Protein AF-A0A426TQI5-F1 (afdb_monomer_lite)

Secondary structure (DSSP, 8-state):
-EEEEETT-SSS-THHHHHHHHHHGGG-EEEEES-S-HHHH--HHHHHHHHHHHHHH--

Sequence (59 aa):
LLVVHGDRDGYFPLDHPRMLAEAAGDHGELWIEPMGHAEHAVGDELLDRIGDWAVTAGG

Foldseek 3Di:
DEDEEECAAPVDHPVVSVVVQVVCPPLYDYHYDPFYDCVPTDDPVNVVVVVVCCVPSVD

Radius of gyration: 11.63 Å; chains: 1; bounding box: 27×22×29 Å

pLDDT: mean 91.26, std 7.13, range [53.78, 96.88]

Structur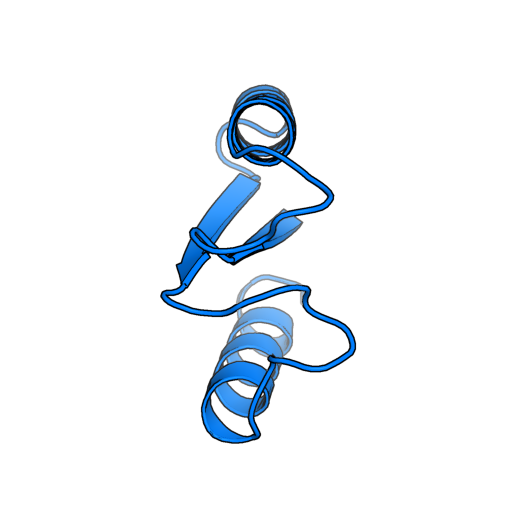e (mmCIF, N/CA/C/O backbone):
data_AF-A0A426TQI5-F1
#
_entry.id   AF-A0A426TQI5-F1
#
loop_
_atom_site.group_PDB
_atom_site.id
_atom_site.type_symbol
_atom_site.label_atom_id
_atom_site.label_alt_id
_atom_site.label_comp_id
_atom_site.label_asym_id
_atom_site.label_entity_id
_atom_site.label_seq_id
_atom_site.pdbx_PDB_ins_code
_atom_site.Cartn_x
_atom_site.Cartn_y
_atom_site.Cartn_z
_atom_site.occupancy
_atom_site.B_iso_or_equiv
_atom_site.auth_seq_id
_atom_site.auth_comp_id
_atom_site.auth_asym_id
_atom_site.auth_atom_id
_atom_site.pdbx_PDB_model_num
ATOM 1 N N . LEU A 1 1 ? -4.784 3.288 6.139 1.00 91.50 1 LEU A N 1
ATOM 2 C CA . LEU A 1 1 ? -4.149 3.683 4.861 1.00 91.50 1 LEU A CA 1
ATOM 3 C C . LEU A 1 1 ? -3.216 2.563 4.450 1.00 91.50 1 LEU A C 1
ATOM 5 O O . LEU A 1 1 ? -2.329 2.248 5.227 1.00 91.50 1 LEU A O 1
ATOM 9 N N . LEU A 1 2 ? -3.407 1.990 3.265 1.00 95.38 2 LEU A N 1
ATOM 10 C CA . LEU A 1 2 ? -2.473 1.019 2.703 1.00 95.38 2 LEU A CA 1
ATOM 11 C C . LEU A 1 2 ? -1.595 1.697 1.651 1.00 95.38 2 LEU A C 1
ATOM 13 O O . LEU A 1 2 ? -2.108 2.371 0.757 1.00 95.38 2 LEU A O 1
ATOM 17 N N . VAL A 1 3 ? -0.286 1.488 1.753 1.00 95.12 3 VAL A N 1
ATOM 18 C CA . VAL A 1 3 ? 0.703 1.829 0.730 1.00 95.12 3 VAL A CA 1
ATOM 19 C C . VAL A 1 3 ? 1.297 0.520 0.218 1.00 95.12 3 VAL A C 1
ATOM 21 O O . VAL A 1 3 ? 1.890 -0.231 0.985 1.00 95.12 3 VAL A O 1
ATOM 24 N N . VAL A 1 4 ? 1.149 0.237 -1.076 1.00 96.12 4 VAL A N 1
ATOM 25 C CA . VAL A 1 4 ? 1.760 -0.934 -1.726 1.00 96.12 4 VAL A CA 1
ATOM 26 C C . VAL A 1 4 ? 2.792 -0.434 -2.724 1.00 96.12 4 VAL A C 1
ATOM 28 O O . VAL A 1 4 ? 2.450 0.350 -3.609 1.00 96.12 4 VAL A O 1
ATOM 31 N N . HIS A 1 5 ? 4.048 -0.858 -2.583 1.00 96.88 5 HIS A N 1
ATOM 32 C CA . HIS A 1 5 ? 5.150 -0.362 -3.411 1.00 96.88 5 HIS A CA 1
ATOM 33 C C . HIS A 1 5 ? 6.056 -1.484 -3.914 1.00 96.88 5 HIS A C 1
ATOM 35 O O . HIS A 1 5 ? 6.344 -2.436 -3.191 1.00 96.88 5 HIS A O 1
ATOM 41 N N . GLY A 1 6 ? 6.530 -1.354 -5.153 1.00 95.25 6 GLY A N 1
ATOM 42 C CA . GLY A 1 6 ? 7.462 -2.296 -5.768 1.00 95.25 6 GLY A CA 1
ATOM 43 C C . GLY A 1 6 ? 8.921 -1.974 -5.445 1.00 95.25 6 GLY A C 1
ATOM 44 O O . GLY A 1 6 ? 9.372 -0.854 -5.680 1.00 95.25 6 GLY A O 1
ATOM 45 N N . ASP A 1 7 ? 9.703 -2.936 -4.955 1.00 93.75 7 ASP A N 1
ATOM 46 C CA . ASP A 1 7 ? 11.138 -2.726 -4.682 1.00 93.75 7 ASP A CA 1
ATOM 47 C C . ASP A 1 7 ? 12.007 -2.599 -5.948 1.00 93.75 7 ASP A C 1
ATOM 49 O O . ASP A 1 7 ? 13.162 -2.174 -5.871 1.00 93.75 7 ASP A O 1
ATOM 53 N N . ARG A 1 8 ? 11.439 -2.927 -7.116 1.00 92.62 8 ARG A N 1
ATOM 54 C CA . ARG A 1 8 ? 12.059 -2.792 -8.443 1.00 92.62 8 ARG A CA 1
ATOM 55 C C . ARG A 1 8 ? 11.472 -1.630 -9.239 1.00 92.62 8 ARG A C 1
ATOM 57 O O . ARG A 1 8 ? 11.676 -1.560 -10.452 1.00 92.62 8 ARG A O 1
ATOM 6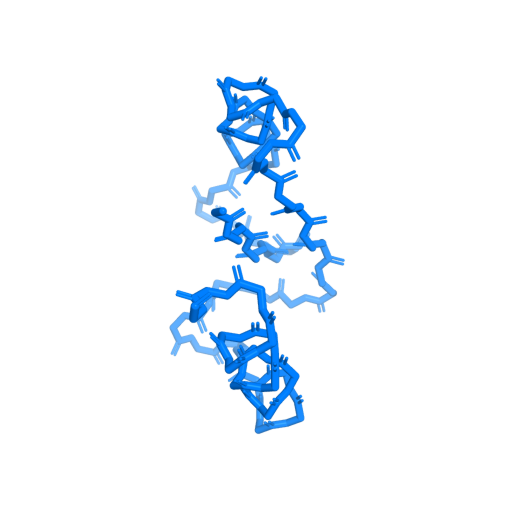4 N N . ASP A 1 9 ? 10.721 -0.739 -8.596 1.00 88.75 9 ASP A N 1
ATOM 65 C CA . ASP A 1 9 ? 10.238 0.473 -9.245 1.00 88.75 9 ASP A CA 1
ATOM 66 C C . ASP A 1 9 ? 11.422 1.403 -9.572 1.00 88.75 9 ASP A C 1
ATOM 68 O O . ASP A 1 9 ? 12.069 1.970 -8.692 1.00 88.75 9 ASP A O 1
ATOM 72 N N . GLY A 1 10 ? 11.722 1.537 -10.867 1.00 84.38 10 GLY A N 1
ATOM 73 C CA . GLY A 1 10 ? 12.787 2.408 -11.367 1.00 84.38 10 GLY A CA 1
ATOM 74 C C . GLY A 1 10 ? 12.411 3.891 -11.423 1.00 84.38 10 GLY A C 1
ATOM 75 O O . GLY A 1 10 ? 13.291 4.723 -11.637 1.00 84.38 10 GLY A O 1
ATOM 76 N N . TYR A 1 11 ? 11.131 4.228 -11.249 1.00 86.4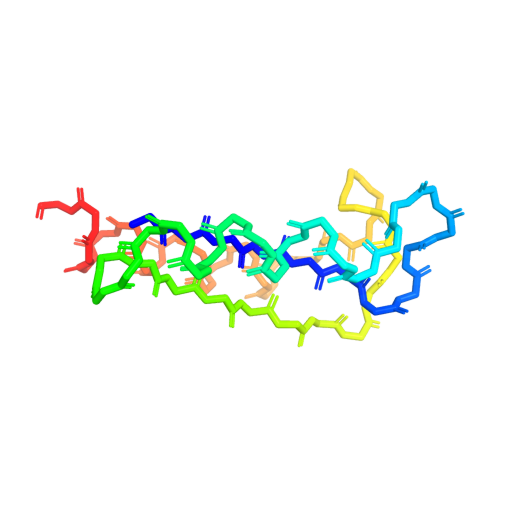4 11 TYR A N 1
ATOM 77 C CA . TYR A 1 11 ? 10.631 5.602 -11.255 1.00 86.44 11 TYR A CA 1
ATOM 78 C C . TYR A 1 11 ? 10.591 6.194 -9.848 1.00 86.44 11 TYR A C 1
ATOM 80 O O . TYR A 1 11 ? 10.971 7.352 -9.664 1.00 86.44 11 TYR A O 1
ATOM 88 N N . PHE A 1 12 ? 10.164 5.407 -8.856 1.00 86.69 12 PHE A N 1
ATOM 89 C CA . PHE A 1 12 ? 9.983 5.877 -7.484 1.00 86.69 12 PHE A CA 1
ATOM 90 C C . PHE A 1 12 ? 10.774 5.032 -6.473 1.00 86.69 12 PHE A C 1
ATOM 92 O O . PHE A 1 12 ? 10.415 3.880 -6.220 1.00 86.69 12 PHE A O 1
ATOM 99 N N . PRO A 1 13 ? 11.824 5.596 -5.842 1.00 87.56 13 PRO A N 1
ATOM 100 C CA . PRO A 1 13 ? 12.599 4.891 -4.828 1.00 87.56 13 PRO A CA 1
ATOM 101 C C . PRO A 1 13 ? 11.802 4.685 -3.533 1.00 87.56 13 PRO A C 1
ATOM 103 O O . PRO A 1 13 ? 10.863 5.420 -3.223 1.00 87.56 13 PRO A O 1
ATOM 106 N N . LEU A 1 14 ? 12.240 3.711 -2.730 1.00 92.75 14 LEU A N 1
ATOM 107 C CA . LEU A 1 14 ? 11.557 3.266 -1.508 1.00 92.75 14 LEU A CA 1
ATOM 108 C C . LEU A 1 14 ? 11.515 4.290 -0.362 1.00 92.75 14 LEU A C 1
ATOM 110 O O . LEU A 1 14 ? 10.828 4.056 0.631 1.00 92.75 14 LEU A O 1
ATOM 114 N N . ASP A 1 15 ? 12.229 5.409 -0.461 1.00 93.25 15 ASP A N 1
ATOM 115 C CA . ASP A 1 15 ? 12.194 6.447 0.575 1.00 93.25 15 ASP A CA 1
ATOM 116 C C . ASP A 1 15 ? 10.810 7.099 0.659 1.00 93.25 15 ASP A C 1
ATOM 118 O O . ASP A 1 15 ? 10.273 7.294 1.747 1.00 93.25 15 ASP A O 1
ATOM 122 N N . HIS A 1 16 ? 10.183 7.352 -0.492 1.00 90.06 16 HIS A N 1
ATOM 123 C CA . HIS A 1 16 ? 8.865 7.976 -0.557 1.00 90.06 16 HIS A CA 1
ATOM 124 C C . HIS A 1 16 ? 7.758 7.144 0.124 1.00 90.06 16 HIS A C 1
ATOM 126 O O . HIS A 1 16 ? 7.087 7.675 1.012 1.00 90.06 16 HIS A O 1
ATOM 132 N N . PRO A 1 17 ? 7.540 5.855 -0.218 1.00 92.50 17 PRO A N 1
ATOM 133 C CA . PRO A 1 17 ? 6.493 5.060 0.425 1.00 92.50 17 PRO A CA 1
ATOM 134 C C . PRO A 1 17 ? 6.752 4.849 1.924 1.00 92.50 17 PRO A C 1
ATOM 136 O O . PRO A 1 17 ? 5.800 4.798 2.702 1.00 92.50 17 PRO A O 1
ATOM 139 N N . ARG A 1 18 ? 8.021 4.793 2.357 1.00 94.38 18 ARG A N 1
ATOM 140 C CA . ARG A 1 18 ? 8.372 4.719 3.784 1.00 94.38 18 ARG A CA 1
ATOM 141 C C . ARG A 1 18 ? 8.000 5.988 4.535 1.00 94.38 18 ARG A C 1
ATOM 143 O O . ARG A 1 18 ? 7.395 5.886 5.596 1.00 94.38 18 ARG A O 1
ATOM 150 N N . MET A 1 19 ? 8.295 7.160 3.970 1.00 94.31 19 MET A N 1
ATOM 151 C CA . MET A 1 19 ? 7.894 8.437 4.566 1.00 94.31 19 MET A CA 1
ATOM 152 C C . MET A 1 19 ? 6.373 8.546 4.727 1.00 94.31 19 MET A C 1
ATOM 154 O O . MET A 1 19 ? 5.900 9.032 5.751 1.00 94.31 19 MET A O 1
ATOM 158 N N . LEU A 1 20 ? 5.595 8.087 3.739 1.00 93.38 20 LEU A N 1
ATOM 159 C CA . LEU A 1 20 ? 4.131 8.093 3.826 1.00 93.38 20 LEU A CA 1
ATOM 160 C C . LEU A 1 20 ? 3.613 7.161 4.926 1.00 93.38 20 LEU A C 1
ATOM 162 O O . LEU A 1 20 ? 2.717 7.544 5.678 1.00 93.38 20 LEU A O 1
ATOM 166 N N . ALA A 1 21 ? 4.180 5.959 5.030 1.00 94.31 21 ALA A N 1
ATOM 167 C CA . ALA A 1 21 ? 3.813 5.002 6.067 1.00 94.31 21 ALA A CA 1
ATOM 168 C C . ALA A 1 21 ? 4.156 5.527 7.469 1.00 94.31 21 ALA A C 1
ATOM 170 O O . ALA A 1 21 ? 3.323 5.459 8.368 1.00 94.31 21 ALA A O 1
ATOM 171 N N . GLU A 1 22 ? 5.339 6.125 7.637 1.00 94.12 22 GLU A N 1
ATOM 172 C CA . GLU A 1 22 ? 5.749 6.754 8.895 1.00 94.12 22 GLU A CA 1
ATOM 173 C C . GLU A 1 22 ? 4.809 7.904 9.282 1.00 94.12 22 GLU A C 1
ATOM 175 O O . GLU A 1 22 ? 4.347 7.972 10.421 1.00 94.12 22 GLU A O 1
ATOM 180 N N . ALA A 1 23 ? 4.457 8.772 8.329 1.00 95.38 23 ALA A N 1
ATOM 181 C CA . ALA A 1 23 ? 3.537 9.883 8.567 1.00 95.38 23 ALA A CA 1
ATOM 182 C C . ALA A 1 23 ? 2.114 9.425 8.937 1.00 95.38 23 ALA A C 1
ATOM 184 O O . ALA A 1 23 ? 1.401 10.143 9.640 1.00 95.38 23 ALA A O 1
ATOM 185 N N . ALA A 1 24 ? 1.694 8.245 8.476 1.00 93.69 24 ALA A N 1
ATOM 186 C CA . ALA A 1 24 ? 0.398 7.658 8.801 1.00 93.69 24 ALA A CA 1
ATOM 187 C C . ALA A 1 24 ? 0.356 6.984 10.188 1.00 93.69 24 ALA A C 1
ATOM 189 O O . ALA A 1 24 ? -0.739 6.709 10.689 1.00 93.69 24 ALA A O 1
ATOM 190 N N . GLY A 1 25 ? 1.511 6.749 10.823 1.00 92.62 25 GLY A N 1
ATOM 191 C CA . GLY A 1 25 ? 1.612 6.113 12.139 1.00 92.62 25 GLY A CA 1
ATOM 192 C C . GLY A 1 25 ? 0.915 4.749 12.186 1.00 92.62 25 GLY A C 1
ATOM 193 O O . GLY A 1 25 ? 0.919 4.009 11.207 1.00 92.62 25 GLY A O 1
ATOM 194 N N . ASP A 1 26 ? 0.243 4.446 13.300 1.00 91.12 26 ASP A N 1
ATOM 195 C CA . ASP A 1 26 ? -0.475 3.173 13.511 1.00 91.12 26 ASP A CA 1
ATOM 196 C C . ASP A 1 26 ? -1.658 2.953 12.547 1.00 91.12 26 ASP A C 1
ATOM 198 O O . ASP A 1 26 ? -2.242 1.872 12.496 1.00 91.12 26 ASP A O 1
ATOM 202 N N . HIS A 1 27 ? -2.035 3.977 11.778 1.00 89.31 27 HIS A N 1
ATOM 203 C CA . HIS A 1 27 ? -3.085 3.892 10.764 1.00 89.31 27 HIS A CA 1
ATOM 204 C C . HIS A 1 27 ? -2.533 3.584 9.365 1.00 89.31 27 HIS A C 1
ATOM 206 O O . HIS A 1 27 ? -3.316 3.468 8.415 1.00 89.31 27 HIS A O 1
ATOM 212 N N . GLY A 1 28 ? -1.209 3.505 9.216 1.00 91.75 28 GLY A N 1
ATOM 213 C CA . GLY A 1 28 ? -0.511 3.203 7.974 1.00 91.75 28 GLY A CA 1
ATOM 214 C C . GLY A 1 28 ? -0.016 1.764 7.922 1.00 91.75 28 GLY A C 1
ATOM 215 O O . GLY A 1 28 ? 0.639 1.288 8.842 1.00 91.75 28 GLY A O 1
ATOM 216 N N . GLU A 1 29 ? -0.267 1.094 6.806 1.00 95.25 29 GLU A N 1
ATOM 217 C CA . GLU A 1 29 ? 0.313 -0.205 6.490 1.00 95.25 29 GLU A CA 1
ATOM 218 C C . GLU A 1 29 ? 1.117 -0.094 5.193 1.00 95.25 29 GLU A C 1
ATOM 220 O O . GLU A 1 29 ? 0.661 0.519 4.226 1.00 95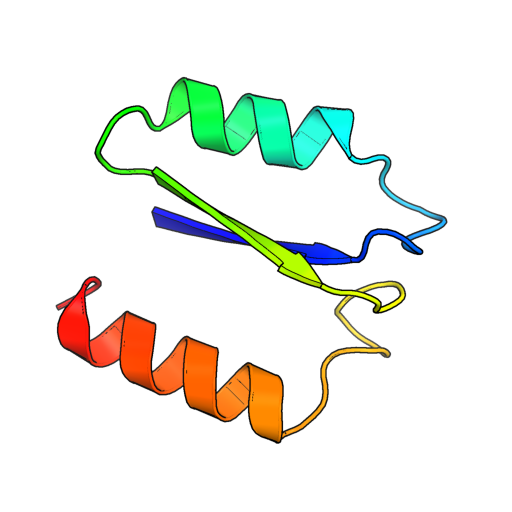.25 29 GLU A O 1
ATOM 225 N N . LEU A 1 30 ? 2.328 -0.658 5.183 1.00 96.25 30 LEU A N 1
ATOM 226 C CA . LEU A 1 30 ? 3.235 -0.628 4.038 1.00 96.25 30 LEU A CA 1
ATOM 227 C C . LEU A 1 30 ? 3.573 -2.045 3.587 1.00 96.25 30 LEU A C 1
ATOM 229 O O . LEU A 1 30 ? 4.211 -2.799 4.323 1.00 96.25 30 LEU A O 1
ATOM 233 N N . TRP A 1 31 ? 3.208 -2.373 2.352 1.00 96.75 31 TRP A N 1
ATOM 234 C CA . TRP A 1 31 ? 3.612 -3.604 1.682 1.00 96.75 31 TRP A CA 1
ATOM 235 C C . TRP A 1 31 ? 4.702 -3.299 0.660 1.00 96.75 31 TRP A C 1
ATOM 237 O O . TRP A 1 31 ? 4.535 -2.427 -0.195 1.00 96.75 31 TRP A O 1
ATOM 247 N N . ILE A 1 32 ? 5.814 -4.030 0.746 1.00 95.88 32 ILE A N 1
ATOM 248 C CA . ILE A 1 32 ? 6.890 -3.988 -0.246 1.00 95.88 32 ILE A CA 1
ATOM 249 C C . ILE A 1 32 ? 6.870 -5.297 -1.025 1.00 95.88 32 ILE A C 1
ATOM 251 O O . ILE A 1 32 ? 7.109 -6.361 -0.456 1.00 95.88 32 ILE A O 1
ATOM 255 N N . GLU A 1 33 ? 6.598 -5.208 -2.320 1.00 95.56 33 GLU A N 1
ATOM 256 C CA . GLU A 1 33 ? 6.420 -6.362 -3.199 1.00 95.56 33 GLU A CA 1
ATOM 257 C C . GLU A 1 33 ? 7.560 -6.430 -4.232 1.00 95.56 33 GLU A C 1
ATOM 259 O O . GLU A 1 33 ? 8.064 -5.386 -4.661 1.00 95.56 33 GLU A O 1
ATOM 264 N N . PRO A 1 34 ? 7.974 -7.633 -4.678 1.00 92.69 34 PRO A N 1
ATOM 265 C CA . PRO A 1 34 ? 9.055 -7.824 -5.649 1.00 92.69 34 PRO A CA 1
ATOM 266 C C . PRO A 1 34 ? 8.632 -7.484 -7.094 1.00 92.69 34 PRO A C 1
ATOM 268 O O . PRO A 1 34 ? 8.891 -8.246 -8.034 1.00 92.69 34 PRO A O 1
ATOM 271 N N . MET A 1 35 ? 7.962 -6.347 -7.280 1.00 93.00 35 MET A N 1
ATOM 272 C CA . MET A 1 35 ? 7.347 -5.889 -8.526 1.00 93.00 35 MET A CA 1
ATOM 273 C C . MET A 1 35 ? 7.976 -4.583 -9.035 1.00 93.00 35 MET A C 1
ATOM 275 O O . MET A 1 35 ? 8.615 -3.847 -8.284 1.00 93.00 35 MET A O 1
ATOM 279 N N . GLY A 1 36 ? 7.813 -4.320 -10.335 1.00 90.00 36 GLY A N 1
ATOM 280 C CA . GLY A 1 36 ? 8.151 -3.035 -10.954 1.00 90.00 36 GLY A CA 1
ATOM 281 C C . GLY A 1 36 ? 7.092 -1.964 -10.673 1.00 90.00 36 GLY A C 1
ATOM 282 O O . GLY A 1 36 ? 6.360 -2.044 -9.691 1.00 90.00 36 GLY A O 1
ATOM 283 N N . HIS A 1 37 ? 6.981 -0.969 -11.553 1.00 90.88 37 HIS A N 1
ATOM 284 C CA . HIS A 1 37 ? 5.987 0.092 -11.388 1.00 90.88 37 HIS A CA 1
ATOM 285 C C . HIS A 1 37 ? 4.553 -0.458 -11.407 1.00 90.88 37 HIS A C 1
ATOM 287 O O . HIS A 1 37 ? 4.205 -1.262 -12.278 1.00 90.88 37 HIS A O 1
ATOM 293 N N . ALA A 1 38 ? 3.733 -0.004 -10.456 1.00 85.12 38 ALA A N 1
ATOM 294 C CA . ALA A 1 38 ? 2.451 -0.621 -10.122 1.00 85.12 38 ALA A CA 1
ATOM 295 C C . ALA A 1 38 ? 1.525 -0.811 -11.335 1.00 85.12 38 ALA A C 1
ATOM 297 O O . ALA A 1 38 ? 1.004 -1.905 -11.538 1.00 85.12 38 ALA A O 1
ATOM 298 N N . GLU A 1 39 ? 1.399 0.215 -12.182 1.00 81.75 39 GLU A N 1
ATOM 299 C CA . GLU A 1 39 ? 0.513 0.232 -13.359 1.00 81.75 39 GLU A CA 1
ATOM 300 C C . GLU A 1 39 ? 0.738 -0.937 -14.332 1.00 81.75 39 GLU A C 1
ATOM 302 O O . GLU A 1 39 ? -0.177 -1.325 -15.054 1.00 81.75 39 GLU A O 1
ATOM 307 N N . HIS A 1 40 ? 1.945 -1.507 -14.358 1.00 81.94 40 HIS A N 1
ATOM 308 C CA . HIS A 1 40 ? 2.314 -2.588 -15.274 1.00 81.94 4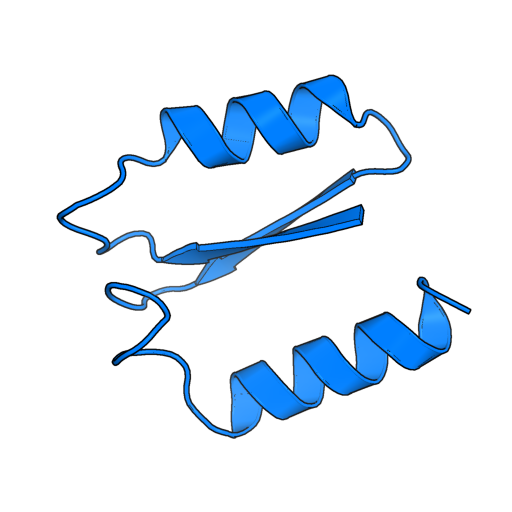0 HIS A CA 1
ATOM 309 C C . HIS A 1 40 ? 2.723 -3.886 -14.574 1.00 81.94 40 HIS A C 1
ATOM 311 O O . HIS A 1 40 ? 2.877 -4.906 -15.245 1.00 81.94 40 HIS A O 1
ATOM 317 N N . ALA A 1 41 ? 2.963 -3.852 -13.262 1.00 85.44 41 ALA A N 1
ATOM 318 C CA . ALA A 1 41 ? 3.585 -4.961 -12.541 1.00 85.44 41 ALA A CA 1
ATOM 319 C C . ALA A 1 41 ? 2.688 -5.604 -11.477 1.00 85.44 41 ALA A C 1
ATOM 321 O O . ALA A 1 41 ? 3.021 -6.682 -10.986 1.00 85.44 41 ALA A O 1
ATOM 322 N N . VAL A 1 42 ? 1.570 -4.968 -11.122 1.00 92.06 42 VAL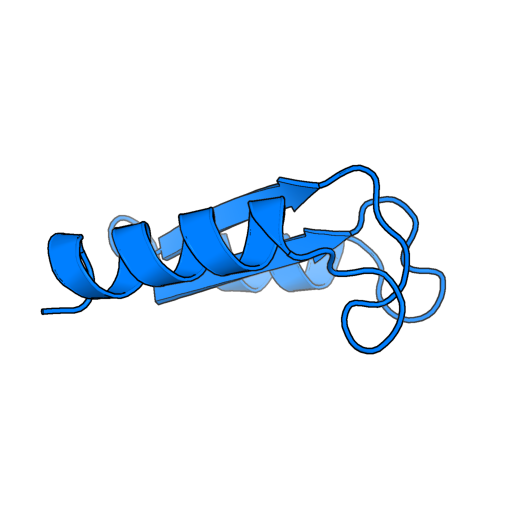 A N 1
ATOM 323 C CA . VAL A 1 42 ? 0.596 -5.541 -10.189 1.00 92.06 42 VAL A CA 1
ATOM 324 C C . VAL A 1 42 ? -0.174 -6.662 -10.893 1.00 92.06 42 VAL A C 1
ATOM 326 O O . VAL A 1 42 ? -0.848 -6.428 -11.893 1.00 92.06 42 VAL A O 1
ATOM 329 N N . GLY A 1 43 ? -0.049 -7.885 -10.377 1.00 91.56 43 GLY A N 1
ATOM 330 C CA . GLY A 1 43 ? -0.791 -9.056 -10.850 1.00 91.56 43 GLY A CA 1
ATOM 331 C C . GLY A 1 43 ? -2.051 -9.340 -10.029 1.00 91.56 43 GLY A C 1
ATOM 332 O O . GLY A 1 43 ? -2.220 -8.801 -8.934 1.00 91.56 43 GLY A O 1
ATOM 333 N N . ASP A 1 44 ? -2.896 -10.234 -10.543 1.00 94.19 44 ASP A N 1
ATOM 334 C CA . ASP A 1 44 ? -4.216 -10.556 -9.978 1.00 94.19 44 ASP A CA 1
ATOM 335 C C . ASP A 1 44 ? -4.161 -10.979 -8.498 1.00 94.19 44 ASP A C 1
ATOM 337 O O . ASP A 1 44 ? -4.928 -10.475 -7.688 1.00 94.19 44 ASP A O 1
ATOM 341 N N . GLU A 1 45 ? -3.191 -11.810 -8.101 1.00 93.69 45 GLU A N 1
ATOM 342 C CA . GLU A 1 45 ? -3.043 -12.255 -6.703 1.00 93.69 45 GLU A CA 1
ATOM 343 C C . GLU A 1 45 ? -2.810 -11.087 -5.728 1.00 93.69 45 GLU A C 1
ATOM 345 O O . GLU A 1 45 ? -3.326 -11.069 -4.609 1.00 93.69 45 GLU A O 1
ATOM 350 N N . LEU A 1 46 ? -2.031 -10.085 -6.147 1.00 95.00 46 LEU A N 1
ATOM 351 C CA . LEU A 1 46 ? -1.792 -8.902 -5.327 1.00 95.00 46 LEU A CA 1
ATOM 352 C C . LEU A 1 46 ? -3.037 -8.008 -5.279 1.00 95.00 46 LEU A C 1
ATOM 354 O O . LEU A 1 46 ? -3.329 -7.439 -4.227 1.00 95.00 46 LEU A O 1
ATOM 358 N N . LEU A 1 47 ? -3.788 -7.910 -6.380 1.00 94.94 47 LEU A N 1
ATOM 359 C CA . LEU A 1 47 ? -5.062 -7.186 -6.407 1.00 94.94 47 LEU A CA 1
ATOM 360 C C . LEU A 1 47 ? -6.084 -7.810 -5.459 1.00 94.94 47 LEU A C 1
ATOM 362 O O . LEU A 1 47 ? -6.724 -7.074 -4.708 1.00 94.94 47 LEU A O 1
ATOM 366 N N . ASP A 1 48 ? -6.185 -9.137 -5.439 1.00 96.25 48 ASP A N 1
ATOM 367 C CA . ASP A 1 48 ? -7.090 -9.856 -4.540 1.00 96.25 48 ASP A CA 1
ATOM 368 C C . ASP A 1 48 ? -6.749 -9.561 -3.071 1.00 96.25 48 ASP A C 1
ATOM 370 O O . ASP A 1 48 ? -7.621 -9.166 -2.295 1.00 96.25 48 ASP A O 1
ATOM 374 N N . ARG A 1 49 ? -5.460 -9.615 -2.701 1.00 96.44 49 ARG A N 1
ATOM 375 C CA . ARG A 1 49 ? -4.992 -9.249 -1.348 1.00 96.44 49 ARG A CA 1
ATOM 376 C C . ARG A 1 49 ? -5.327 -7.803 -0.975 1.00 96.44 49 ARG A C 1
ATOM 378 O O . ARG A 1 49 ? -5.713 -7.538 0.164 1.00 96.44 49 ARG A O 1
ATOM 385 N N . ILE A 1 50 ? -5.163 -6.859 -1.906 1.00 95.62 50 ILE A N 1
ATOM 386 C CA . ILE A 1 50 ? -5.530 -5.449 -1.689 1.00 95.62 50 ILE A CA 1
ATOM 387 C C . ILE A 1 50 ? -7.045 -5.325 -1.474 1.00 95.62 50 ILE A C 1
ATOM 389 O O . ILE A 1 50 ? -7.478 -4.571 -0.600 1.00 95.62 50 ILE A O 1
ATOM 393 N N . GLY A 1 51 ? -7.844 -6.072 -2.240 1.00 95.62 51 GLY A N 1
ATOM 394 C CA . GLY A 1 51 ? -9.297 -6.129 -2.092 1.00 95.62 51 GLY A CA 1
ATOM 395 C C . GLY A 1 51 ? -9.722 -6.631 -0.712 1.00 95.62 51 GLY A C 1
ATOM 396 O O . GLY A 1 51 ? -10.511 -5.971 -0.033 1.00 95.62 51 GLY A O 1
ATOM 397 N N . ASP A 1 52 ? -9.143 -7.742 -0.261 1.00 96.19 52 ASP A N 1
ATOM 398 C CA . ASP A 1 52 ? -9.403 -8.308 1.067 1.00 96.19 52 ASP A CA 1
ATOM 399 C C . ASP A 1 52 ? -9.034 -7.329 2.191 1.00 96.19 52 ASP A C 1
ATOM 401 O O . ASP A 1 52 ? -9.795 -7.136 3.148 1.00 96.19 52 ASP A O 1
ATOM 405 N N . TRP A 1 53 ? -7.889 -6.653 2.066 1.00 95.75 53 TRP A N 1
ATOM 406 C CA . TRP A 1 53 ? -7.490 -5.606 3.006 1.00 95.75 53 TRP A CA 1
ATOM 407 C C . TRP A 1 53 ? -8.499 -4.453 3.034 1.00 95.75 53 TRP A C 1
ATOM 409 O O . TRP A 1 53 ? -8.912 -4.009 4.107 1.00 95.75 53 TRP A O 1
ATOM 419 N N . ALA A 1 54 ? -8.947 -3.985 1.868 1.00 94.75 54 ALA A N 1
ATOM 420 C CA . ALA A 1 54 ? -9.869 -2.856 1.780 1.00 94.75 54 ALA A CA 1
ATOM 421 C C . ALA A 1 54 ? -11.205 -3.138 2.486 1.00 94.75 54 ALA A C 1
ATOM 423 O O . ALA A 1 54 ? -11.757 -2.242 3.123 1.00 94.75 54 ALA A O 1
ATOM 424 N N . VAL A 1 55 ? -11.698 -4.378 2.427 1.00 95.38 55 VAL A N 1
ATOM 425 C CA . VAL A 1 55 ? -12.947 -4.786 3.093 1.00 95.38 55 VAL A CA 1
ATOM 426 C C . VAL A 1 55 ? -12.775 -4.953 4.606 1.00 95.38 55 VAL A C 1
ATOM 428 O O . VAL A 1 55 ? -13.722 -4.731 5.357 1.00 95.38 55 VAL A O 1
ATOM 431 N N . THR A 1 56 ? -11.590 -5.352 5.069 1.00 90.75 56 THR A N 1
ATOM 432 C CA . THR A 1 56 ? -11.349 -5.679 6.485 1.00 90.75 56 THR A CA 1
ATOM 433 C C . THR A 1 56 ? -10.836 -4.505 7.311 1.00 90.75 56 THR A C 1
ATOM 435 O O . THR A 1 56 ? -11.230 -4.359 8.466 1.00 90.75 56 THR A O 1
ATOM 438 N N . ALA A 1 57 ? -9.959 -3.685 6.736 1.00 83.06 57 ALA A N 1
ATOM 439 C CA . ALA A 1 57 ? -9.267 -2.596 7.421 1.00 83.06 57 ALA A CA 1
ATOM 440 C C . ALA A 1 57 ? -9.678 -1.201 6.921 1.00 83.06 57 ALA A C 1
ATOM 442 O O . ALA A 1 57 ? -9.427 -0.207 7.603 1.00 83.06 57 ALA A O 1
ATOM 443 N N . GLY A 1 58 ? -10.274 -1.112 5.726 1.00 65.69 58 GLY A N 1
ATOM 444 C CA . GLY A 1 58 ? -10.765 0.139 5.139 1.00 65.69 58 GLY A CA 1
ATOM 445 C C . GLY A 1 58 ? -12.255 0.425 5.370 1.00 65.69 58 GLY A C 1
ATOM 446 O O . GLY A 1 58 ? -12.697 1.528 5.041 1.00 65.69 58 GLY A O 1
ATOM 447 N N . GLY A 1 59 ? -13.005 -0.554 5.890 1.00 53.78 59 GLY A N 1
ATOM 448 C CA . GLY A 1 59 ? -14.442 -0.479 6.188 1.00 53.78 59 GLY A CA 1
ATOM 449 C C . GLY A 1 59 ? -14.774 0.011 7.591 1.00 53.78 59 GLY A C 1
ATOM 450 O O . GLY A 1 59 ? -13.951 -0.195 8.510 1.00 53.78 59 GLY A O 1
#